Protein AF-A0A2P5DWT9-F1 (afdb_monomer_lite)

Organism: Parasponia andersonii (NCBI:txid3476)

InterPro domains:
  IPR001701 Glycoside hydrolase family 9 [PF00759] (1-102)
  IPR008928 Six-hairpin glycosidase superfamily [SSF48208] (1-103)
  IPR012341 Six-hairpin glycosidase-like superfamily [G3DSA:1.50.10.10] (1-107)

pLDDT: mean 88.94, std 14.54, range [33.47, 98.12]

Secondary structure (DSSP, 8-state):
-HHHHHHHHHHHHHHHHHHHHTT-HHHHHHHHHHHHHHHHHH--STT-EEEEES-HHHHHH--S-GGG--S---EEEE-SSS--HHHHHHHHHHHHHHHHHGGGS-HHHHTTT----

Foldseek 3Di:
DLLVLLVLLVCCVVCVVVCVVVVNSQVSLLVNVVVVVVLCVQPVDPQKGWQAWADPVQVVVDDDDPVPDPDHTDIDIAGPVRDDVPSVVSSVSSVVSSVVNVVVHDVVSVVPPPPDD

Sequence (117 aa):
MVFTITMLSWSTIKYSDKLRAKKELVNALNDIKWCMDYLIKVQLEADVLYGEVGDCDSDHECWQRPEDLTTPRTVFRIDDQYLGSDLAAKTAAAFTAVSIVIPQVPYWVCSGKIMSI

Structure (mmCIF, N/CA/C/O backbone):
data_AF-A0A2P5DWT9-F1
#
_entry.id   AF-A0A2P5DWT9-F1
#
loop_
_atom_site.group_PDB
_atom_site.id
_atom_site.type_symbol
_atom_site.label_atom_id
_atom_site.label_alt_id
_atom_site.label_comp_id
_atom_site.label_asym_id
_atom_site.label_entity_id
_atom_site.label_seq_id
_atom_site.pdbx_PDB_ins_code
_atom_site.Cartn_x
_atom_site.Cartn_y
_atom_site.Cartn_z
_atom_site.occupancy
_atom_site.B_iso_or_equiv
_atom_site.auth_seq_id
_atom_site.auth_comp_id
_atom_site.auth_asym_id
_atom_site.auth_atom_id
_atom_site.pdbx_PDB_model_num
ATOM 1 N N . MET A 1 1 ? -3.292 -3.734 -3.868 1.00 92.12 1 MET A N 1
ATOM 2 C CA . MET A 1 1 ? -3.169 -2.968 -2.605 1.00 92.12 1 MET A CA 1
ATOM 3 C C . MET A 1 1 ? -4.449 -2.203 -2.225 1.00 92.12 1 MET A C 1
ATOM 5 O O . MET A 1 1 ? -5.019 -2.516 -1.190 1.00 92.12 1 MET A O 1
ATOM 9 N N . VAL A 1 2 ? -4.949 -1.251 -3.032 1.00 96.06 2 VAL A N 1
ATOM 10 C CA . VAL A 1 2 ? -6.070 -0.343 -2.657 1.00 96.06 2 VAL A CA 1
ATOM 11 C C . VAL A 1 2 ? -7.365 -1.014 -2.191 1.00 96.06 2 VAL A C 1
ATOM 13 O O . VAL A 1 2 ? -7.962 -0.570 -1.217 1.00 96.06 2 VAL A O 1
ATOM 16 N N . PHE A 1 3 ? -7.756 -2.136 -2.799 1.00 97.00 3 PHE A N 1
ATOM 17 C CA . PHE A 1 3 ? -8.918 -2.919 -2.359 1.00 97.00 3 PHE A CA 1
ATOM 18 C C . PHE A 1 3 ? -8.819 -3.361 -0.888 1.00 97.00 3 PHE A C 1
ATOM 20 O O . PHE A 1 3 ? -9.799 -3.293 -0.147 1.00 97.00 3 PHE A O 1
ATOM 27 N N . THR A 1 4 ? -7.629 -3.783 -0.454 1.00 97.56 4 THR A N 1
ATOM 28 C CA . THR A 1 4 ? -7.376 -4.214 0.925 1.00 97.56 4 THR A CA 1
ATOM 29 C C . THR A 1 4 ? -7.589 -3.067 1.900 1.00 97.56 4 THR A C 1
ATOM 31 O O . THR A 1 4 ? -8.189 -3.276 2.947 1.00 97.56 4 THR A O 1
ATOM 34 N N . ILE A 1 5 ? -7.163 -1.854 1.539 1.00 96.38 5 ILE A N 1
ATOM 35 C CA . ILE A 1 5 ? -7.340 -0.654 2.365 1.00 96.38 5 ILE A CA 1
ATOM 36 C C . ILE A 1 5 ? -8.831 -0.359 2.522 1.00 96.38 5 ILE A C 1
ATOM 38 O O . ILE A 1 5 ? -9.309 -0.231 3.644 1.00 96.38 5 ILE A O 1
ATOM 42 N N . THR A 1 6 ? -9.589 -0.349 1.420 1.00 97.56 6 THR A N 1
ATOM 43 C CA . THR A 1 6 ? -11.046 -0.154 1.453 1.00 97.56 6 THR A CA 1
ATOM 44 C C . THR A 1 6 ? -11.732 -1.175 2.362 1.00 97.56 6 THR A C 1
ATOM 46 O O . THR A 1 6 ? -12.544 -0.805 3.211 1.00 97.56 6 THR A O 1
ATOM 49 N N . MET A 1 7 ? -11.392 -2.460 2.218 1.00 98.12 7 MET A N 1
ATOM 50 C CA . MET A 1 7 ? -11.983 -3.534 3.018 1.00 98.12 7 MET A CA 1
ATOM 51 C C . MET A 1 7 ? -11.572 -3.470 4.488 1.00 98.12 7 MET A C 1
ATOM 53 O O . MET A 1 7 ? -12.421 -3.657 5.360 1.00 98.12 7 MET A O 1
ATOM 57 N N . LEU A 1 8 ? -10.304 -3.172 4.779 1.00 96.81 8 LEU A N 1
ATOM 58 C CA . LEU A 1 8 ? -9.814 -3.012 6.143 1.00 96.81 8 LEU A CA 1
ATOM 59 C C . LEU A 1 8 ? -10.514 -1.831 6.816 1.00 96.81 8 LEU A C 1
ATOM 61 O O . LEU A 1 8 ? -11.079 -2.004 7.893 1.00 96.81 8 LEU A O 1
ATOM 65 N N . SER A 1 9 ? -10.586 -0.675 6.152 1.00 96.56 9 SER A N 1
ATOM 66 C CA . SER A 1 9 ? -11.321 0.491 6.642 1.00 96.56 9 SER A CA 1
ATOM 67 C C . SER A 1 9 ? -12.790 0.167 6.899 1.00 96.56 9 SER A C 1
ATOM 69 O O . SER A 1 9 ? -13.282 0.410 7.998 1.00 96.56 9 SER A O 1
ATOM 71 N N . TRP A 1 10 ? -13.486 -0.459 5.947 1.00 97.00 10 TRP A N 1
ATOM 72 C CA . TRP A 1 10 ? -14.887 -0.834 6.143 1.00 97.00 10 TRP A CA 1
ATOM 73 C C . TRP A 1 10 ? -15.068 -1.815 7.310 1.00 97.00 10 TRP A C 1
ATOM 75 O O . TRP A 1 10 ? -15.952 -1.627 8.152 1.00 97.00 10 TRP A O 1
ATOM 85 N N . SER A 1 11 ? -14.207 -2.828 7.418 1.00 96.69 11 SER A N 1
ATOM 86 C CA . SER A 1 11 ? -14.249 -3.785 8.526 1.00 96.69 11 SER A CA 1
ATOM 87 C C . SER A 1 11 ? -14.021 -3.103 9.880 1.00 96.69 11 SER A C 1
ATOM 89 O O . SER A 1 11 ? -14.743 -3.392 10.835 1.00 96.69 11 SER A O 1
ATOM 91 N N . THR A 1 12 ? -13.108 -2.130 9.940 1.00 95.94 12 THR A N 1
ATOM 92 C CA . THR A 1 12 ? -12.820 -1.336 11.136 1.00 95.94 12 THR A CA 1
ATOM 93 C C . THR A 1 12 ? -14.013 -0.474 11.531 1.00 95.94 12 THR A C 1
ATOM 95 O O . THR A 1 12 ? -14.367 -0.456 12.707 1.00 95.94 12 THR A O 1
ATOM 98 N N . ILE A 1 13 ? -14.712 0.150 10.571 1.00 94.56 13 ILE A N 1
ATOM 99 C CA . ILE A 1 13 ? -15.967 0.881 10.837 1.00 94.56 13 ILE A CA 1
ATOM 100 C C . ILE A 1 13 ? -17.017 -0.068 11.415 1.00 94.56 13 ILE A C 1
ATOM 102 O O . ILE A 1 13 ? -17.662 0.240 12.415 1.00 94.56 13 ILE A O 1
ATOM 106 N N . LYS A 1 14 ? -17.216 -1.224 10.772 1.00 96.62 14 LYS A N 1
ATOM 107 C CA . LYS A 1 14 ? -18.329 -2.123 11.092 1.00 96.62 14 LYS A CA 1
ATOM 108 C C . LYS A 1 14 ? -18.125 -2.893 12.395 1.00 96.62 14 LYS A C 1
ATOM 110 O O . LYS A 1 14 ? -19.105 -3.228 13.059 1.00 96.62 14 LYS A O 1
ATOM 115 N N . TYR A 1 15 ? -16.879 -3.212 12.732 1.00 96.38 15 TYR A N 1
ATOM 116 C CA . TYR A 1 15 ? -16.527 -4.107 13.832 1.00 96.38 15 TYR A CA 1
ATOM 117 C C . TYR A 1 15 ? -15.605 -3.454 14.870 1.00 96.38 15 TYR A C 1
ATOM 119 O O . TYR A 1 15 ? -14.930 -4.169 15.614 1.00 96.38 15 TYR A O 1
ATOM 127 N N . SER A 1 16 ? -15.602 -2.122 14.961 1.00 93.56 16 SER A N 1
ATOM 128 C CA . SER A 1 16 ? -14.767 -1.342 15.887 1.00 93.56 16 SER A CA 1
ATOM 129 C C . SER A 1 16 ? -14.843 -1.845 17.333 1.00 93.56 16 SER A C 1
ATOM 131 O O . SER A 1 16 ? -13.807 -2.041 17.967 1.00 93.56 16 SER A O 1
ATOM 133 N N . ASP A 1 17 ? -16.041 -2.145 17.841 1.00 94.88 17 ASP A N 1
ATOM 134 C CA . ASP A 1 17 ? -16.239 -2.659 19.203 1.00 94.88 17 ASP A CA 1
ATOM 135 C C . ASP A 1 17 ? -15.585 -4.029 19.411 1.00 94.88 17 ASP A C 1
ATOM 137 O O . ASP A 1 17 ? -14.969 -4.284 20.447 1.00 94.88 17 ASP A O 1
ATOM 141 N N . LYS A 1 18 ? -15.660 -4.908 18.404 1.00 97.56 18 LYS A N 1
ATOM 142 C CA . LYS A 1 18 ? -15.031 -6.236 18.452 1.00 97.56 18 LYS A CA 1
ATOM 143 C C . LYS A 1 18 ? -13.510 -6.116 18.419 1.00 97.56 18 LYS A C 1
ATOM 145 O O . LYS A 1 18 ? -12.834 -6.778 19.204 1.00 97.56 18 LYS A O 1
ATOM 150 N N . LEU A 1 19 ? -12.979 -5.247 17.557 1.00 95.81 19 LEU A N 1
ATOM 151 C CA . LEU A 1 19 ? -11.546 -4.958 17.487 1.00 95.81 19 LEU A CA 1
ATOM 152 C C . LEU A 1 19 ? -11.042 -4.346 18.798 1.00 95.81 19 LEU A C 1
ATOM 154 O O . LEU A 1 19 ? -9.997 -4.748 19.306 1.00 95.81 19 LEU A O 1
ATOM 158 N N . ARG A 1 20 ? -11.809 -3.432 19.405 1.00 94.69 20 ARG A N 1
ATOM 159 C CA . ARG A 1 20 ? -11.485 -2.826 20.704 1.00 94.69 20 ARG A CA 1
ATOM 160 C C . ARG A 1 20 ? -11.483 -3.865 21.821 1.00 94.69 20 ARG A C 1
ATOM 162 O O . ARG A 1 20 ? -10.526 -3.914 22.590 1.00 94.69 20 ARG A O 1
ATOM 169 N N . ALA A 1 21 ? -12.492 -4.734 21.874 1.00 97.44 21 ALA A N 1
ATOM 170 C CA . ALA A 1 21 ? -12.570 -5.823 22.850 1.00 97.44 21 ALA A CA 1
ATOM 171 C C . ALA A 1 21 ? -11.390 -6.806 22.740 1.00 97.44 21 ALA A C 1
ATOM 173 O O . ALA A 1 21 ? -10.998 -7.419 23.733 1.00 97.44 21 ALA A O 1
ATOM 174 N N . LYS A 1 22 ? -10.807 -6.942 21.544 1.00 97.69 22 LYS A N 1
ATOM 175 C CA . LYS A 1 22 ? -9.618 -7.764 21.282 1.00 97.69 22 LYS A CA 1
ATOM 176 C C . LYS A 1 22 ? -8.297 -6.997 21.323 1.00 97.69 22 LYS A C 1
ATOM 178 O O . LYS A 1 22 ? -7.263 -7.622 21.152 1.00 97.69 22 LYS A O 1
ATOM 183 N N . LYS A 1 23 ? -8.319 -5.693 21.620 1.00 95.44 23 LYS A N 1
ATOM 184 C CA . LYS A 1 23 ? -7.143 -4.801 21.634 1.00 95.44 23 LYS A CA 1
ATOM 185 C C . LYS A 1 23 ? -6.441 -4.655 20.271 1.00 95.44 23 LYS A C 1
ATOM 187 O O . LYS A 1 23 ? -5.308 -4.201 20.224 1.00 95.44 23 LYS A O 1
ATOM 192 N N . GLU A 1 24 ? -7.148 -4.936 19.178 1.00 95.81 24 GLU A N 1
ATOM 193 C CA . GLU A 1 24 ? -6.628 -4.860 17.802 1.00 95.81 24 GLU A CA 1
ATOM 194 C C . GLU A 1 24 ? -7.024 -3.578 17.066 1.00 95.81 24 GLU A C 1
ATOM 196 O O . GLU A 1 24 ? -6.513 -3.292 15.988 1.00 95.81 24 GLU A O 1
ATOM 201 N N . LEU A 1 25 ? -7.922 -2.767 17.639 1.00 93.38 25 LEU A N 1
ATOM 202 C CA . LEU A 1 25 ? -8.391 -1.547 16.977 1.00 93.38 25 LEU A CA 1
ATOM 203 C C . LEU A 1 25 ? -7.235 -0.593 16.639 1.00 93.38 25 LEU A C 1
ATOM 205 O O . LEU A 1 25 ? -7.205 -0.040 15.550 1.00 93.38 25 LEU A O 1
ATOM 209 N N . VAL A 1 26 ? -6.269 -0.421 17.544 1.00 92.06 26 VAL A N 1
ATOM 210 C CA . VAL A 1 26 ? -5.123 0.474 17.308 1.00 92.06 26 VAL A CA 1
ATOM 211 C C . VAL A 1 26 ? -4.215 -0.059 16.197 1.00 92.06 26 VAL A C 1
ATOM 213 O O . VAL A 1 26 ? -3.765 0.730 15.373 1.00 92.06 26 VAL A O 1
ATOM 216 N N . ASN A 1 27 ? -3.998 -1.375 16.122 1.00 93.56 27 ASN A N 1
ATOM 217 C CA . ASN A 1 27 ? -3.196 -1.986 15.058 1.00 93.56 27 ASN A CA 1
ATOM 218 C C . ASN A 1 27 ? -3.858 -1.777 13.691 1.00 93.56 27 ASN A C 1
ATOM 220 O O . ASN A 1 27 ? -3.227 -1.249 12.782 1.00 93.56 27 ASN A O 1
ATOM 224 N N . ALA A 1 28 ? -5.163 -2.050 13.590 1.00 94.81 28 ALA A N 1
ATOM 225 C CA . ALA A 1 28 ? -5.921 -1.811 12.363 1.00 94.81 28 ALA A CA 1
ATOM 226 C C . ALA A 1 28 ? -5.871 -0.336 11.920 1.00 94.81 28 ALA A C 1
ATOM 228 O O . ALA A 1 28 ? -5.735 -0.044 10.735 1.00 94.81 28 ALA A O 1
ATOM 229 N N . LEU A 1 29 ? -5.956 0.607 12.864 1.00 93.38 29 LEU A N 1
ATOM 230 C CA . LEU A 1 29 ? -5.855 2.040 12.571 1.00 93.38 29 LEU A CA 1
ATOM 231 C C . LEU A 1 29 ? -4.442 2.449 12.122 1.00 93.38 29 LEU A C 1
ATOM 233 O O . LEU A 1 29 ? -4.316 3.269 11.213 1.00 93.38 29 LEU A O 1
ATOM 237 N N . ASN A 1 30 ? -3.393 1.868 12.710 1.00 92.38 30 ASN A N 1
ATOM 238 C CA . ASN A 1 30 ? -2.008 2.100 12.297 1.00 92.38 30 ASN A CA 1
ATOM 239 C C . ASN A 1 30 ? -1.742 1.576 10.879 1.00 92.38 30 ASN A C 1
ATOM 241 O O . ASN A 1 30 ? -1.138 2.289 10.078 1.00 92.38 30 ASN A O 1
ATOM 245 N N . ASP A 1 31 ? -2.249 0.388 10.544 1.00 94.06 31 ASP A N 1
ATOM 246 C CA . ASP A 1 31 ? -2.119 -0.193 9.203 1.00 94.06 31 ASP A CA 1
ATOM 247 C C . ASP A 1 31 ? -2.842 0.660 8.153 1.00 94.06 31 ASP A C 1
ATOM 249 O O . ASP A 1 31 ? -2.291 0.967 7.092 1.00 94.06 31 ASP A O 1
ATOM 253 N N . ILE A 1 32 ? -4.064 1.108 8.468 1.00 94.62 32 ILE A N 1
ATOM 2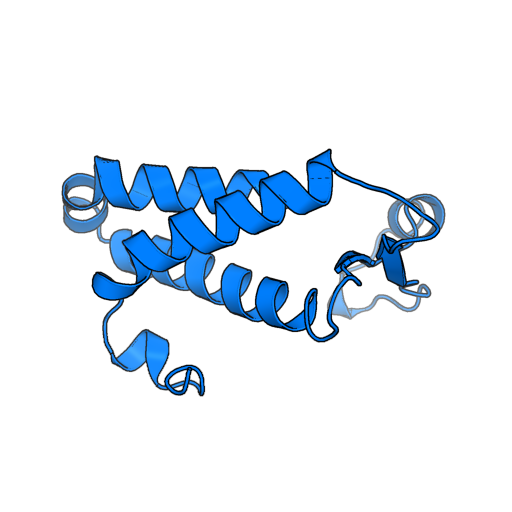54 C CA . ILE A 1 32 ? -4.831 2.028 7.619 1.00 94.62 32 ILE A CA 1
ATOM 255 C C . ILE A 1 32 ? -4.064 3.340 7.416 1.00 94.62 32 ILE A C 1
ATOM 257 O O . ILE A 1 32 ? -3.993 3.831 6.288 1.00 94.62 32 ILE A O 1
ATOM 261 N N . LYS A 1 33 ? -3.464 3.901 8.475 1.00 91.38 33 LYS A N 1
ATOM 262 C CA . LYS A 1 33 ? -2.655 5.120 8.365 1.00 91.38 33 LYS A CA 1
ATOM 263 C C . LYS A 1 33 ? -1.438 4.903 7.470 1.00 91.38 33 LYS A C 1
ATOM 265 O O . LYS A 1 33 ? -1.212 5.709 6.577 1.00 91.38 33 LYS A O 1
ATOM 270 N N . TRP A 1 34 ? -0.670 3.837 7.683 1.00 92.62 34 TRP A N 1
ATOM 271 C CA . TRP A 1 34 ? 0.506 3.538 6.862 1.00 92.62 34 TRP A CA 1
ATOM 272 C C . TRP A 1 34 ? 0.149 3.472 5.374 1.00 92.62 34 TRP A C 1
ATOM 274 O O . TRP A 1 34 ? 0.818 4.053 4.519 1.00 92.62 34 TRP A O 1
ATOM 284 N N . CYS A 1 35 ? -0.970 2.815 5.075 1.00 93.38 35 CYS A N 1
ATOM 285 C CA . CYS A 1 35 ? -1.511 2.735 3.732 1.00 93.38 35 CYS A CA 1
ATOM 286 C C . CYS A 1 35 ? -1.923 4.107 3.173 1.00 93.38 35 CYS A C 1
ATOM 288 O O . CYS A 1 35 ? -1.623 4.414 2.021 1.00 93.38 35 CYS A O 1
ATOM 290 N N . MET A 1 36 ? -2.582 4.946 3.977 1.00 92.12 36 MET A N 1
ATOM 291 C CA . MET A 1 36 ? -2.961 6.308 3.590 1.00 92.12 36 MET A CA 1
ATOM 292 C C . MET A 1 36 ? -1.739 7.179 3.286 1.00 92.12 36 MET A C 1
ATOM 294 O O . MET A 1 36 ? -1.716 7.865 2.267 1.00 92.12 36 MET A O 1
ATOM 298 N N . ASP A 1 37 ? -0.705 7.113 4.128 1.00 91.56 37 ASP A N 1
ATOM 299 C CA . ASP A 1 37 ? 0.552 7.841 3.932 1.00 91.56 37 ASP A CA 1
ATOM 300 C C . ASP A 1 37 ? 1.193 7.485 2.578 1.00 91.56 37 ASP A C 1
ATOM 302 O O . ASP A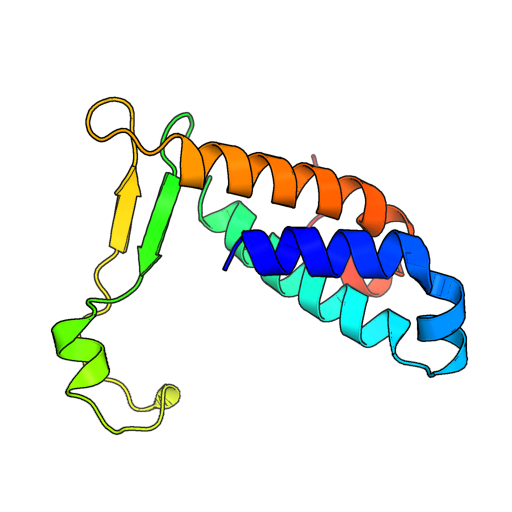 1 37 ? 1.778 8.346 1.917 1.00 91.56 37 ASP A O 1
ATOM 306 N N . TYR A 1 38 ? 1.081 6.223 2.153 1.00 93.31 38 TYR A N 1
ATOM 307 C CA . TYR A 1 38 ? 1.530 5.782 0.835 1.00 93.31 38 TYR A CA 1
ATOM 308 C C . TYR A 1 38 ? 0.616 6.292 -0.291 1.00 93.31 38 TYR A C 1
ATOM 310 O O . TYR A 1 38 ? 1.118 6.843 -1.268 1.00 93.31 38 TYR A O 1
ATOM 318 N N . LEU A 1 39 ? -0.712 6.180 -0.154 1.00 92.31 39 LEU A N 1
ATOM 319 C CA . LEU A 1 39 ? -1.652 6.636 -1.188 1.00 92.31 39 LEU A CA 1
ATOM 320 C C . LEU A 1 39 ? -1.567 8.144 -1.458 1.00 92.31 39 LEU A C 1
ATOM 322 O O . LEU A 1 39 ? -1.671 8.557 -2.609 1.00 92.31 39 LEU A O 1
ATOM 326 N N . ILE A 1 40 ? -1.314 8.963 -0.433 1.00 92.00 40 ILE A N 1
ATOM 327 C CA . ILE A 1 40 ? -1.093 10.409 -0.606 1.00 92.00 40 ILE A CA 1
ATOM 328 C C . ILE A 1 40 ? 0.125 10.676 -1.505 1.00 92.00 40 ILE A C 1
ATOM 330 O O . ILE A 1 40 ? 0.092 11.581 -2.331 1.00 92.00 40 ILE A O 1
ATOM 334 N N . LYS A 1 41 ? 1.194 9.877 -1.390 1.00 91.81 41 LYS A N 1
ATOM 335 C CA . LYS A 1 41 ? 2.390 10.018 -2.244 1.00 91.81 41 LYS A CA 1
ATOM 336 C C . LYS A 1 41 ? 2.153 9.559 -3.681 1.00 91.81 41 LYS A C 1
ATOM 338 O O . LYS A 1 41 ? 2.855 9.992 -4.586 1.00 91.81 41 LYS A O 1
ATOM 343 N N . VAL A 1 42 ? 1.187 8.670 -3.876 1.00 91.31 42 VAL A N 1
ATOM 344 C CA . VAL A 1 42 ? 0.823 8.095 -5.172 1.00 91.31 42 VAL A CA 1
ATOM 345 C C . VAL A 1 42 ? -0.052 9.041 -6.014 1.00 91.31 42 VAL A C 1
ATOM 347 O O . VAL A 1 42 ? -0.076 8.905 -7.234 1.00 91.31 42 VAL A O 1
ATOM 350 N N . GLN A 1 43 ? -0.716 10.022 -5.394 1.00 88.50 43 GLN A N 1
ATOM 351 C CA . GLN A 1 43 ? -1.530 11.048 -6.063 1.00 88.50 43 GLN A CA 1
ATOM 352 C C . GLN A 1 43 ? -1.061 12.460 -5.657 1.00 88.50 43 GLN A C 1
ATOM 354 O O . GLN A 1 43 ? -1.792 13.212 -5.014 1.00 88.50 43 GLN A O 1
ATOM 359 N N . LEU A 1 44 ? 0.187 12.812 -5.982 1.00 83.31 44 LEU A N 1
ATOM 360 C CA . LEU A 1 44 ? 0.734 14.155 -5.711 1.00 83.31 44 LEU A CA 1
ATOM 361 C C . LEU A 1 44 ? 0.376 15.179 -6.793 1.00 83.31 44 LEU A C 1
ATOM 363 O O . LEU A 1 44 ? 0.300 16.374 -6.517 1.00 83.31 44 LEU A O 1
ATOM 367 N N . GLU A 1 45 ? 0.175 14.704 -8.018 1.00 89.25 45 GLU A N 1
ATOM 368 C CA . GLU A 1 45 ? -0.143 15.514 -9.188 1.00 89.25 45 GLU A CA 1
ATOM 369 C C . GLU A 1 45 ? -1.619 15.322 -9.560 1.00 89.25 45 GLU A C 1
ATOM 371 O O . GLU A 1 45 ? -2.217 14.268 -9.316 1.00 89.25 45 GLU A O 1
ATOM 376 N N . ALA A 1 46 ? -2.233 16.361 -10.125 1.00 88.19 46 ALA A N 1
ATOM 377 C CA . ALA A 1 46 ? -3.581 16.242 -10.668 1.00 88.19 46 ALA A CA 1
ATOM 378 C C . ALA A 1 46 ? -3.564 15.284 -11.868 1.00 88.19 46 ALA A C 1
ATOM 380 O O . ALA A 1 46 ? -2.630 15.316 -12.663 1.00 88.19 46 ALA A O 1
ATOM 381 N N . ASP A 1 47 ? -4.582 14.428 -11.969 1.00 90.81 47 ASP A N 1
ATOM 382 C CA . ASP A 1 47 ? -4.800 13.496 -13.085 1.00 90.81 47 ASP A CA 1
ATOM 383 C C . ASP A 1 47 ? -3.671 12.478 -13.361 1.00 90.81 47 ASP A C 1
ATOM 385 O O . ASP A 1 47 ? -3.722 11.759 -14.355 1.00 90.81 47 ASP A O 1
ATOM 389 N N . VAL A 1 48 ? -2.698 12.341 -12.452 1.00 95.44 48 VAL A N 1
ATOM 390 C CA . VAL A 1 48 ? -1.634 11.328 -12.515 1.00 95.44 48 VAL A CA 1
ATOM 391 C C . VAL A 1 48 ? -1.690 10.442 -11.277 1.00 95.44 48 VAL A C 1
ATOM 393 O O . VAL A 1 48 ? -1.612 10.941 -10.155 1.00 95.44 48 VAL A O 1
ATOM 396 N N . LEU A 1 49 ? -1.775 9.126 -11.483 1.00 96.31 49 LEU A N 1
ATOM 397 C CA . LEU A 1 49 ? -1.825 8.138 -10.406 1.00 96.31 49 LEU A CA 1
ATOM 398 C C . LEU A 1 49 ? -0.755 7.061 -10.601 1.00 96.31 49 LEU A C 1
ATOM 400 O O . LEU A 1 49 ? -0.771 6.323 -11.585 1.00 96.31 49 LEU A O 1
ATOM 404 N N . TYR A 1 50 ? 0.141 6.916 -9.629 1.00 96.44 50 TYR A N 1
ATOM 405 C CA . TYR A 1 50 ? 1.181 5.881 -9.640 1.00 96.44 50 TYR A CA 1
ATOM 406 C C . TYR A 1 50 ? 0.623 4.514 -9.196 1.00 96.44 50 TYR A C 1
ATOM 408 O O . TYR A 1 50 ? 0.258 4.313 -8.040 1.00 96.44 50 TYR A O 1
ATOM 416 N N . GLY A 1 51 ? 0.520 3.560 -10.120 1.00 94.81 51 GLY A N 1
ATOM 417 C CA . GLY A 1 51 ? -0.184 2.294 -9.889 1.00 94.81 51 GLY A CA 1
ATOM 418 C C . GLY A 1 51 ? 0.684 1.146 -9.389 1.00 94.81 51 GLY A C 1
ATOM 419 O O . GLY A 1 51 ? 0.187 0.273 -8.675 1.00 94.81 51 GLY A O 1
ATOM 420 N N . GLU A 1 52 ? 1.969 1.153 -9.740 1.00 95.44 52 GLU A N 1
ATOM 421 C CA . GLU A 1 52 ? 2.879 0.047 -9.457 1.00 95.44 52 GLU A CA 1
ATOM 422 C C . GLU A 1 52 ? 4.310 0.548 -9.261 1.00 95.44 52 GLU A C 1
ATOM 424 O O . GLU A 1 52 ? 4.755 1.500 -9.906 1.00 95.44 52 GLU A O 1
ATOM 429 N N . VAL A 1 53 ? 5.016 -0.085 -8.326 1.00 95.69 53 VAL A N 1
ATOM 430 C CA . VAL A 1 53 ? 6.436 0.145 -8.057 1.00 95.69 53 VAL A CA 1
ATOM 431 C C . VAL A 1 53 ? 7.111 -1.215 -8.005 1.00 95.69 53 VAL A C 1
ATOM 433 O O . VAL A 1 53 ? 6.810 -2.013 -7.110 1.00 95.69 53 VAL A O 1
ATOM 436 N N . GLY A 1 54 ? 8.034 -1.447 -8.927 1.00 95.12 54 GLY A N 1
ATOM 437 C CA . GLY A 1 54 ? 8.600 -2.760 -9.195 1.00 95.12 54 GLY A CA 1
ATOM 438 C C . GLY A 1 54 ? 8.337 -3.216 -10.612 1.00 95.12 54 GLY A C 1
ATOM 439 O O . GLY A 1 54 ? 7.364 -2.791 -11.223 1.00 95.12 54 GLY A O 1
ATOM 440 N N . ASP A 1 55 ? 9.209 -4.081 -11.103 1.00 94.31 55 ASP A N 1
ATOM 441 C CA . ASP A 1 55 ? 8.983 -4.839 -12.323 1.00 94.31 55 ASP A CA 1
ATOM 442 C C . ASP A 1 55 ? 8.796 -6.307 -11.933 1.00 94.31 55 ASP A C 1
ATOM 444 O O . ASP A 1 55 ? 9.664 -6.902 -11.296 1.00 94.31 55 ASP A O 1
ATOM 448 N N . CYS A 1 56 ? 7.643 -6.868 -12.295 1.00 91.94 56 CYS A N 1
ATOM 449 C CA . CYS A 1 56 ? 7.209 -8.192 -11.859 1.00 91.94 56 CYS A CA 1
ATOM 450 C C . CYS A 1 56 ? 8.227 -9.293 -12.186 1.00 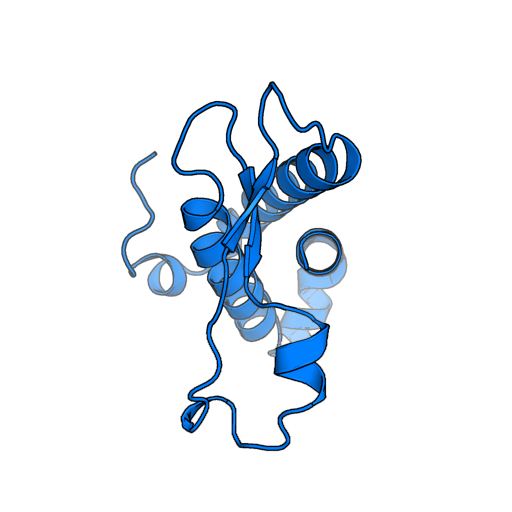91.94 56 CYS A C 1
ATOM 452 O O . CYS A 1 56 ? 8.465 -10.163 -11.350 1.00 91.94 56 CYS A O 1
ATOM 454 N N . ASP A 1 57 ? 8.830 -9.265 -13.375 1.00 93.69 57 ASP A N 1
ATOM 455 C CA . ASP A 1 57 ? 9.756 -10.315 -13.796 1.00 93.69 57 ASP A CA 1
ATOM 456 C C . ASP A 1 57 ? 11.051 -10.243 -12.977 1.00 93.69 57 ASP A C 1
ATOM 458 O O . ASP A 1 57 ? 11.431 -11.218 -12.326 1.00 93.69 57 ASP A O 1
ATOM 462 N N . SER A 1 58 ? 11.681 -9.066 -12.909 1.00 92.44 58 SER A N 1
ATOM 463 C CA . SER A 1 58 ? 12.930 -8.898 -12.152 1.00 92.44 58 SER A CA 1
ATOM 464 C C . SER A 1 58 ? 12.760 -9.091 -10.640 1.00 92.44 58 SER A C 1
ATOM 466 O O . SER A 1 58 ? 13.638 -9.663 -9.987 1.00 92.44 58 SER A O 1
ATOM 468 N N . ASP A 1 59 ? 11.633 -8.656 -10.070 1.00 94.31 59 ASP A N 1
ATOM 469 C CA . ASP A 1 59 ? 11.353 -8.814 -8.643 1.00 94.31 59 ASP A CA 1
ATOM 470 C C . ASP A 1 59 ? 11.076 -10.277 -8.271 1.00 94.31 59 ASP A C 1
ATOM 472 O O . ASP A 1 59 ? 11.475 -10.711 -7.191 1.00 94.31 59 ASP A O 1
ATOM 476 N N . HIS A 1 60 ? 10.432 -11.059 -9.145 1.00 95.50 60 HIS A N 1
ATOM 477 C CA . HIS A 1 60 ? 10.147 -12.476 -8.887 1.00 95.50 60 HIS A CA 1
ATOM 478 C C . HIS A 1 60 ? 11.333 -13.407 -9.167 1.00 95.50 60 HIS A C 1
ATOM 480 O O . HIS A 1 60 ? 11.398 -14.495 -8.591 1.00 95.50 60 HIS A O 1
ATOM 486 N N . GLU A 1 61 ? 12.284 -12.995 -10.006 1.00 94.75 61 GLU A N 1
ATOM 487 C CA . GLU A 1 61 ? 13.558 -13.704 -10.183 1.00 94.75 61 GLU A CA 1
ATOM 488 C C . GLU A 1 61 ? 14.498 -13.538 -8.973 1.00 94.75 61 GLU A C 1
ATOM 490 O O . GLU A 1 61 ? 15.406 -14.350 -8.763 1.00 94.75 61 GLU A O 1
ATOM 495 N N . CYS A 1 62 ? 14.278 -12.517 -8.140 1.00 91.50 62 CYS A N 1
ATOM 496 C CA . CYS A 1 62 ? 15.115 -12.210 -6.988 1.00 91.50 62 CYS A CA 1
ATOM 497 C C . CYS A 1 62 ? 14.608 -12.866 -5.691 1.00 91.50 62 CYS A C 1
ATOM 499 O O . CYS A 1 62 ? 13.573 -12.493 -5.142 1.00 91.50 62 CYS A O 1
ATOM 501 N N . TRP A 1 63 ? 15.387 -13.796 -5.122 1.00 95.12 63 TRP A N 1
ATOM 502 C CA . TRP A 1 63 ? 15.124 -14.357 -3.789 1.00 95.12 63 TRP A CA 1
ATOM 503 C C . TRP A 1 63 ? 16.093 -13.798 -2.743 1.00 95.12 63 TRP A C 1
ATOM 505 O O . TRP A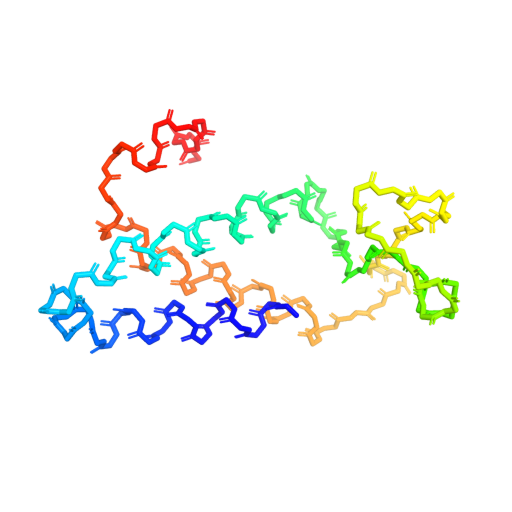 1 63 ? 17.084 -14.431 -2.365 1.00 95.12 63 TRP A O 1
ATOM 515 N N . GLN A 1 64 ? 15.814 -12.586 -2.278 1.00 94.75 64 GLN A N 1
ATOM 516 C CA . GLN A 1 64 ? 16.595 -11.888 -1.256 1.00 94.75 64 GLN A CA 1
ATOM 517 C C . GLN A 1 64 ? 15.670 -11.255 -0.218 1.00 94.75 64 GLN A C 1
ATOM 519 O O . GLN A 1 64 ? 14.452 -11.196 -0.391 1.00 94.75 64 GLN A O 1
ATOM 524 N N . ARG A 1 65 ? 16.246 -10.790 0.894 1.00 96.38 65 ARG A N 1
ATOM 525 C CA . ARG A 1 65 ? 15.494 -9.949 1.826 1.00 96.38 65 ARG A CA 1
ATOM 526 C C . ARG A 1 65 ? 15.180 -8.614 1.144 1.00 96.38 65 ARG A C 1
ATOM 528 O O . ARG A 1 65 ? 16.039 -8.113 0.420 1.00 96.38 65 ARG A O 1
ATOM 535 N N . PRO A 1 66 ? 14.002 -8.011 1.378 1.00 94.38 66 PRO A N 1
ATOM 536 C CA . PRO A 1 66 ? 13.647 -6.739 0.755 1.00 94.38 66 PRO A CA 1
ATOM 537 C C . PRO A 1 66 ? 14.622 -5.604 1.105 1.00 94.38 66 PRO A C 1
ATOM 539 O O . PRO A 1 66 ? 14.786 -4.684 0.310 1.00 94.38 66 PRO A O 1
ATOM 542 N N . GLU A 1 67 ? 15.299 -5.672 2.257 1.00 97.06 67 GLU A N 1
ATOM 543 C CA . GLU A 1 67 ? 16.321 -4.700 2.668 1.00 97.06 67 GLU A CA 1
ATOM 544 C C . GLU A 1 67 ? 17.638 -4.822 1.883 1.00 97.06 67 GLU A C 1
ATOM 546 O O . GLU A 1 67 ? 18.401 -3.859 1.832 1.00 97.06 67 GLU A O 1
ATOM 551 N N . ASP A 1 68 ? 17.889 -5.980 1.264 1.00 95.50 68 ASP A N 1
ATOM 552 C CA . ASP A 1 68 ? 19.117 -6.299 0.524 1.00 95.50 68 ASP A CA 1
ATOM 553 C C . ASP A 1 68 ? 18.925 -6.197 -1.005 1.00 95.50 68 ASP A C 1
ATOM 555 O O . ASP A 1 68 ? 19.846 -6.489 -1.772 1.00 95.50 68 ASP A O 1
ATOM 559 N N . LEU A 1 69 ? 17.730 -5.800 -1.467 1.00 91.69 69 LEU A N 1
ATOM 560 C CA . LEU A 1 69 ? 17.401 -5.731 -2.890 1.00 91.69 69 LEU A CA 1
ATOM 561 C C . LEU A 1 69 ? 18.258 -4.696 -3.623 1.00 91.69 69 LEU A C 1
ATOM 563 O O . LEU A 1 69 ? 18.351 -3.532 -3.236 1.00 91.69 69 LEU A O 1
ATOM 567 N N . THR A 1 70 ? 18.822 -5.125 -4.750 1.00 88.62 70 THR A N 1
ATOM 568 C CA . THR A 1 70 ? 19.566 -4.264 -5.686 1.00 88.62 70 THR A CA 1
ATOM 569 C C . THR A 1 70 ? 18.903 -4.168 -7.064 1.00 88.62 70 THR A C 1
ATOM 571 O O . THR A 1 70 ? 19.400 -3.449 -7.932 1.00 88.62 70 THR A O 1
ATOM 574 N N . THR A 1 71 ? 17.775 -4.862 -7.271 1.00 88.56 71 THR A N 1
ATOM 575 C CA . THR A 1 71 ? 16.994 -4.793 -8.511 1.00 88.56 71 THR A CA 1
ATOM 576 C C . THR A 1 71 ? 16.402 -3.390 -8.709 1.00 88.56 71 THR A C 1
ATOM 578 O O . THR A 1 71 ? 16.027 -2.726 -7.735 1.00 88.56 71 THR A O 1
ATOM 581 N N . PRO A 1 72 ? 16.312 -2.888 -9.955 1.00 91.56 72 PRO A N 1
ATOM 582 C CA . PRO A 1 72 ? 15.619 -1.636 -10.234 1.00 91.56 72 PRO A CA 1
ATOM 583 C C . PRO A 1 72 ? 14.140 -1.717 -9.843 1.00 91.56 72 PRO A C 1
ATOM 585 O O . PRO A 1 72 ? 13.457 -2.683 -10.159 1.00 91.56 72 PRO A O 1
ATOM 588 N N . ARG A 1 73 ? 13.617 -0.669 -9.201 1.00 93.94 73 ARG A N 1
ATOM 589 C CA . ARG A 1 73 ? 12.205 -0.582 -8.796 1.00 93.94 73 ARG A CA 1
ATOM 590 C C . ARG A 1 73 ? 11.508 0.483 -9.636 1.00 93.94 73 ARG A C 1
ATOM 592 O O . ARG A 1 73 ? 11.318 1.616 -9.194 1.00 93.94 73 ARG A O 1
ATOM 599 N N . THR A 1 74 ? 11.210 0.120 -10.882 1.00 95.12 74 THR A N 1
ATOM 600 C CA . THR A 1 74 ? 10.556 0.994 -11.868 1.00 95.12 74 THR A CA 1
ATOM 601 C C . THR A 1 74 ? 9.179 1.422 -11.376 1.00 95.12 74 THR A C 1
ATOM 603 O O . THR A 1 74 ? 8.486 0.656 -10.715 1.00 95.12 74 THR A O 1
ATOM 606 N N . VAL A 1 75 ? 8.780 2.654 -11.680 1.00 95.19 75 VAL A N 1
ATOM 607 C CA . VAL A 1 75 ? 7.482 3.196 -11.276 1.00 95.19 75 VAL A CA 1
ATOM 608 C C . VAL A 1 75 ? 6.587 3.317 -12.504 1.00 95.19 75 VAL A C 1
ATOM 610 O O . VAL A 1 75 ? 6.969 3.954 -13.485 1.00 95.19 75 VAL A O 1
ATOM 613 N N . PHE A 1 76 ? 5.385 2.754 -12.422 1.00 95.31 76 PHE A N 1
ATOM 614 C CA . PHE A 1 76 ? 4.360 2.836 -13.459 1.00 95.31 76 PHE A CA 1
ATOM 615 C C . PHE A 1 76 ? 3.197 3.711 -12.998 1.00 95.31 76 PHE A C 1
ATOM 617 O O . PHE A 1 76 ? 2.837 3.739 -11.816 1.00 95.31 76 PHE A O 1
ATOM 624 N N . ARG A 1 77 ? 2.590 4.432 -13.940 1.00 95.50 77 ARG A N 1
ATOM 625 C CA . ARG A 1 77 ? 1.493 5.364 -13.674 1.00 95.50 77 ARG A CA 1
ATOM 626 C C . ARG A 1 77 ? 0.406 5.262 -14.731 1.00 95.50 77 ARG A C 1
ATOM 628 O O . ARG A 1 77 ? 0.665 4.807 -15.841 1.00 95.50 77 ARG A O 1
ATOM 635 N N . ILE A 1 78 ? -0.772 5.740 -14.365 1.00 96.75 78 ILE A N 1
ATOM 636 C CA . ILE A 1 78 ? -1.868 6.041 -15.278 1.00 96.75 78 ILE A CA 1
ATOM 637 C C . ILE A 1 78 ? -2.065 7.558 -15.329 1.00 96.75 78 ILE A C 1
ATOM 639 O O . ILE A 1 78 ? -1.815 8.254 -14.339 1.00 96.75 78 ILE A O 1
ATOM 643 N N . ASP A 1 79 ? -2.495 8.051 -16.481 1.00 95.38 79 ASP A N 1
ATOM 644 C CA . ASP A 1 79 ? -2.761 9.463 -16.759 1.00 95.38 79 ASP A CA 1
ATOM 645 C C . ASP A 1 79 ? -3.811 9.595 -17.882 1.00 95.38 79 ASP A C 1
ATOM 647 O O . ASP A 1 79 ? -4.501 8.629 -18.223 1.00 95.38 79 ASP A O 1
ATOM 651 N N . ASP A 1 80 ? -3.983 10.796 -18.432 1.00 94.19 80 ASP A N 1
ATOM 652 C CA . ASP A 1 80 ? -4.933 11.085 -19.510 1.00 94.19 80 ASP A CA 1
ATOM 653 C C . ASP A 1 80 ? -4.603 10.365 -20.830 1.00 94.19 80 ASP A C 1
ATOM 655 O O . ASP A 1 80 ? -5.492 10.164 -21.663 1.00 94.19 80 ASP A O 1
ATOM 659 N N . GLN A 1 81 ? -3.352 9.932 -21.009 1.00 95.81 81 GLN A N 1
ATOM 660 C CA . GLN A 1 81 ? -2.896 9.168 -22.170 1.00 95.81 81 GLN A CA 1
ATOM 661 C C . GLN A 1 81 ? -2.986 7.657 -21.932 1.00 95.81 81 GLN A C 1
ATOM 663 O O . GLN A 1 81 ? -3.316 6.907 -22.855 1.00 95.81 81 GLN A O 1
ATOM 668 N N . TYR A 1 82 ? -2.735 7.208 -20.699 1.00 95.88 82 TYR A N 1
ATOM 669 C CA . TYR A 1 82 ? -2.766 5.801 -20.294 1.00 95.88 82 TYR A CA 1
ATOM 670 C C . TYR A 1 82 ? -3.808 5.582 -19.196 1.00 95.88 82 TYR A C 1
ATOM 672 O O . TYR A 1 82 ? -3.517 5.678 -18.007 1.00 95.88 82 TYR A O 1
ATOM 680 N N . LEU A 1 83 ? -5.041 5.280 -19.607 1.00 95.50 83 LEU A N 1
ATOM 681 C CA . LEU A 1 83 ? -6.198 5.204 -18.713 1.00 95.50 83 LEU A CA 1
ATOM 682 C C . LEU A 1 83 ? -6.177 3.965 -17.796 1.00 95.50 83 LEU A C 1
ATOM 684 O O . LEU A 1 83 ? -5.771 2.878 -18.198 1.00 95.50 83 LEU A O 1
ATOM 688 N N . GLY A 1 84 ? -6.736 4.108 -16.589 1.00 95.44 84 GLY A N 1
ATOM 689 C CA . GLY A 1 84 ? -6.892 3.020 -15.613 1.00 95.44 84 GLY A CA 1
ATOM 690 C C . GLY A 1 84 ? -8.041 3.270 -14.637 1.00 95.44 84 GLY A C 1
ATOM 691 O O . GLY A 1 84 ? -7.831 3.513 -13.448 1.00 95.44 84 GLY A O 1
ATOM 692 N N . SER A 1 85 ? -9.277 3.273 -15.145 1.00 95.25 85 SER A N 1
ATOM 693 C CA . SER A 1 85 ? -10.461 3.662 -14.365 1.00 95.25 85 SER A CA 1
ATOM 694 C C . SER A 1 85 ? -10.725 2.768 -13.155 1.00 95.25 85 SER A C 1
ATOM 696 O O . SER A 1 85 ? -11.234 3.242 -12.145 1.00 95.25 85 SER A O 1
ATOM 698 N N . ASP A 1 86 ? -10.394 1.483 -13.235 1.00 96.44 86 ASP A N 1
ATOM 699 C CA . ASP A 1 86 ? -10.563 0.531 -12.141 1.00 96.44 86 ASP A CA 1
ATOM 700 C C . ASP A 1 86 ? -9.620 0.831 -10.967 1.00 96.44 86 ASP A C 1
ATOM 702 O O . ASP A 1 86 ? -10.065 0.875 -9.816 1.00 96.44 86 ASP A O 1
ATOM 706 N N . LEU A 1 87 ? -8.343 1.093 -11.252 1.00 95.81 87 LEU A N 1
ATOM 707 C CA . LEU A 1 87 ? -7.351 1.514 -10.273 1.00 95.81 87 LEU A CA 1
ATOM 708 C C . LEU A 1 87 ? -7.735 2.872 -9.678 1.00 95.81 87 LEU A C 1
ATOM 710 O O . LEU A 1 87 ? -7.822 2.987 -8.456 1.00 95.81 87 LEU A O 1
ATOM 714 N N . ALA A 1 88 ? -8.045 3.864 -10.518 1.00 95.12 88 ALA A N 1
ATOM 715 C CA . ALA A 1 88 ? -8.447 5.197 -10.071 1.00 95.12 88 ALA A CA 1
ATOM 716 C C . ALA A 1 88 ? -9.695 5.158 -9.173 1.00 95.12 88 ALA A C 1
ATOM 718 O O . ALA A 1 88 ? -9.689 5.706 -8.069 1.00 95.12 88 ALA A O 1
ATOM 719 N N . ALA A 1 89 ? -10.747 4.445 -9.591 1.00 95.88 89 ALA A N 1
ATOM 720 C CA . ALA A 1 89 ? -11.979 4.323 -8.817 1.00 95.88 89 ALA A CA 1
ATOM 721 C C . ALA A 1 89 ? -11.757 3.591 -7.485 1.00 95.88 8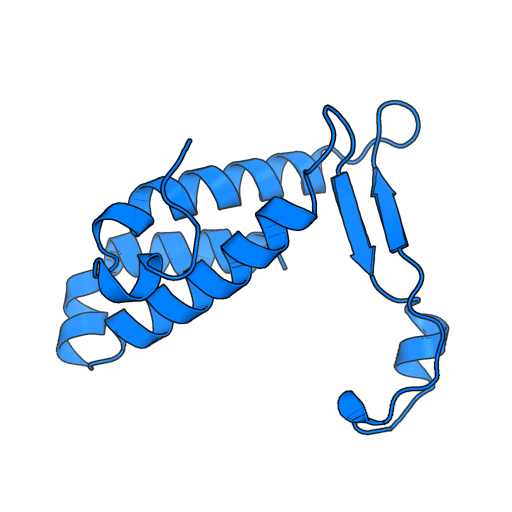9 ALA A C 1
ATOM 723 O O . ALA A 1 89 ? -12.311 3.993 -6.460 1.00 95.88 89 ALA A O 1
ATOM 724 N N . LYS A 1 90 ? -10.923 2.540 -7.460 1.00 96.38 90 LYS A N 1
ATOM 725 C CA . LYS A 1 90 ? -10.586 1.844 -6.208 1.00 96.38 90 LYS A CA 1
ATOM 726 C C . LYS A 1 90 ? -9.740 2.708 -5.276 1.00 96.38 90 LYS A C 1
ATOM 728 O O . LYS A 1 90 ? -9.967 2.662 -4.069 1.00 96.38 90 LYS A O 1
ATOM 733 N N . THR A 1 91 ? -8.813 3.507 -5.800 1.00 96.12 91 THR A N 1
ATOM 734 C CA . THR A 1 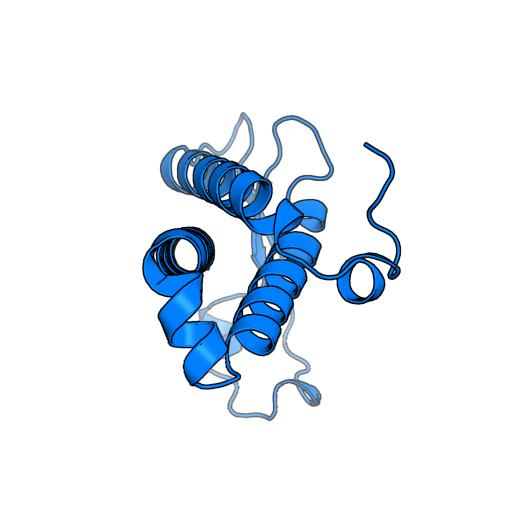91 ? -8.045 4.471 -4.999 1.00 96.12 91 THR A CA 1
ATOM 735 C C . THR A 1 91 ? -8.963 5.529 -4.388 1.00 96.12 91 THR A C 1
ATOM 737 O O . THR A 1 91 ? -8.886 5.777 -3.186 1.00 96.12 91 THR A O 1
ATOM 740 N N . ALA A 1 92 ? -9.903 6.078 -5.165 1.00 95.19 92 ALA A N 1
ATOM 741 C CA . ALA A 1 92 ? -10.911 7.006 -4.654 1.00 95.19 92 ALA A CA 1
ATOM 742 C C . ALA A 1 92 ? -11.770 6.368 -3.546 1.00 95.19 92 ALA A C 1
ATOM 744 O O . ALA A 1 92 ? -11.941 6.952 -2.476 1.00 95.19 92 ALA A O 1
ATOM 745 N N . ALA A 1 93 ? -12.239 5.131 -3.751 1.00 96.62 93 ALA A N 1
ATOM 746 C CA . ALA A 1 93 ? -12.994 4.391 -2.740 1.00 96.62 93 ALA A CA 1
ATOM 747 C C . ALA A 1 93 ? -12.174 4.129 -1.463 1.00 96.62 93 ALA A C 1
ATOM 749 O O . ALA A 1 93 ? -12.714 4.203 -0.358 1.00 96.62 93 ALA A O 1
ATOM 750 N N . ALA A 1 94 ? -10.875 3.840 -1.590 1.00 96.12 94 ALA A N 1
ATOM 751 C CA . ALA A 1 94 ? -9.972 3.718 -0.450 1.00 96.12 94 ALA A CA 1
ATOM 752 C C . ALA A 1 94 ? -9.857 5.045 0.312 1.00 96.12 94 ALA A C 1
ATOM 754 O O . ALA A 1 94 ? -10.073 5.048 1.521 1.00 96.12 94 ALA A O 1
ATOM 755 N N . PHE A 1 95 ? -9.625 6.173 -0.369 1.00 94.56 95 PHE A N 1
ATOM 756 C CA . PHE A 1 95 ? -9.580 7.489 0.278 1.00 94.56 95 PHE A CA 1
ATOM 757 C C . PHE A 1 95 ? -10.868 7.816 1.039 1.00 94.56 95 PHE A C 1
ATOM 759 O O . PHE A 1 95 ? -10.807 8.227 2.197 1.00 94.56 95 PHE A O 1
ATOM 766 N N . THR A 1 96 ? -12.033 7.569 0.434 1.00 95.69 96 THR A N 1
ATOM 767 C CA . THR A 1 96 ? -13.327 7.780 1.100 1.00 95.69 96 THR A CA 1
ATOM 768 C C . THR A 1 96 ? -13.513 6.862 2.311 1.00 95.69 96 THR A C 1
ATOM 770 O O . THR A 1 96 ? -13.978 7.300 3.361 1.00 95.69 96 THR A O 1
ATOM 773 N N . ALA A 1 97 ? -13.144 5.583 2.213 1.00 95.62 97 ALA A N 1
ATOM 774 C CA . ALA A 1 97 ? -13.269 4.662 3.342 1.00 95.62 97 ALA A CA 1
ATOM 775 C C . ALA A 1 97 ? -12.346 5.065 4.507 1.00 95.62 97 ALA A C 1
ATOM 777 O O . ALA A 1 97 ? -12.753 5.027 5.671 1.00 95.62 97 ALA A O 1
ATOM 778 N N . VAL A 1 98 ? -11.124 5.503 4.195 1.00 93.50 98 VAL A N 1
ATOM 779 C CA . VAL A 1 98 ? -10.151 5.985 5.178 1.00 93.50 98 VAL A CA 1
ATOM 780 C C . VAL A 1 98 ? -10.634 7.273 5.847 1.00 93.50 98 VAL A C 1
ATOM 782 O O . VAL A 1 98 ? -10.567 7.366 7.073 1.00 93.50 98 VAL A O 1
ATOM 785 N N . SER A 1 99 ? -11.192 8.232 5.099 1.00 92.38 99 SER A N 1
ATOM 786 C CA . SER A 1 99 ? -11.680 9.499 5.668 1.00 92.38 99 SER A CA 1
ATOM 787 C C . SER A 1 99 ? -12.805 9.304 6.690 1.00 92.38 99 SER A C 1
ATOM 789 O O . SER A 1 99 ? -12.948 10.108 7.606 1.00 92.38 99 SER A O 1
ATOM 791 N N . ILE A 1 100 ? -13.581 8.221 6.573 1.00 93.12 100 ILE A N 1
ATOM 792 C CA . ILE A 1 100 ? -14.629 7.857 7.540 1.00 93.12 100 ILE A CA 1
ATOM 793 C C . ILE A 1 100 ? -14.036 7.195 8.799 1.00 93.12 100 ILE A C 1
ATOM 795 O O . ILE A 1 100 ? -14.578 7.361 9.891 1.00 93.12 100 ILE A O 1
ATOM 799 N N . VAL A 1 101 ? -12.929 6.453 8.674 1.00 90.56 101 VAL A N 1
ATOM 800 C CA . VAL A 1 101 ? -12.253 5.790 9.808 1.00 90.56 101 VAL A CA 1
ATOM 801 C C . VAL A 1 101 ? -11.370 6.744 10.606 1.00 90.56 101 VAL A C 1
ATOM 803 O O . VAL A 1 101 ? -11.288 6.598 11.824 1.00 90.56 101 VAL A O 1
ATOM 806 N N . ILE A 1 102 ? -10.719 7.713 9.952 1.00 77.62 102 ILE A N 1
ATOM 807 C CA . ILE A 1 102 ? -9.754 8.640 10.572 1.00 77.62 102 ILE A CA 1
ATOM 808 C C . ILE A 1 102 ? -10.256 9.290 11.877 1.00 77.62 102 ILE A C 1
ATOM 810 O O . ILE A 1 102 ? -9.473 9.357 12.819 1.00 77.62 102 ILE A O 1
ATOM 814 N N . PRO A 1 103 ? -11.530 9.704 12.028 1.00 78.94 103 PRO A N 1
ATOM 815 C CA . PRO A 1 103 ? -12.031 10.238 13.298 1.00 78.94 103 PRO A CA 1
ATOM 816 C C . PRO A 1 103 ? -11.936 9.273 14.495 1.00 78.94 103 PRO A C 1
ATOM 818 O O . PRO A 1 103 ? -12.005 9.709 15.641 1.00 78.94 103 PRO A O 1
ATOM 821 N N . GLN A 1 104 ? -11.785 7.965 14.258 1.00 70.12 104 GLN A N 1
ATOM 822 C CA . GLN A 1 104 ? -11.565 6.957 15.303 1.00 70.12 104 GLN A CA 1
ATOM 823 C C . GLN A 1 104 ? -10.085 6.806 15.692 1.00 70.12 104 GLN A C 1
ATOM 825 O O . GLN A 1 104 ? -9.775 6.119 16.669 1.00 70.12 104 GLN A O 1
ATOM 830 N N . VAL A 1 105 ? -9.177 7.427 14.935 1.00 64.00 105 VAL A N 1
ATOM 831 C CA . VAL A 1 105 ? -7.732 7.390 15.152 1.00 64.00 105 VAL A CA 1
ATOM 832 C C . VAL A 1 105 ? -7.371 8.308 16.324 1.00 64.00 105 VAL A C 1
ATOM 834 O O . VAL A 1 105 ? -7.687 9.499 16.295 1.00 64.00 105 VAL A O 1
ATOM 837 N N . PRO A 1 106 ? -6.703 7.800 17.377 1.00 62.00 106 PRO A N 1
ATOM 838 C CA . PRO A 1 106 ? -6.190 8.651 18.442 1.00 62.00 106 PRO A CA 1
ATOM 839 C C . PRO A 1 106 ? -5.254 9.730 17.882 1.00 62.00 106 PRO A C 1
ATOM 841 O O . PRO A 1 106 ? -4.410 9.438 17.039 1.00 62.00 106 PRO A O 1
ATOM 844 N N . TYR A 1 107 ? -5.346 10.960 18.393 1.00 56.09 107 TYR A N 1
ATOM 845 C CA . TYR A 1 107 ? -4.583 12.112 17.885 1.00 56.09 107 TYR A CA 1
ATOM 846 C C . TYR A 1 107 ? -3.065 11.864 17.772 1.00 56.09 107 TYR A C 1
ATOM 848 O O . TYR A 1 107 ? -2.412 12.424 16.895 1.00 56.09 107 TYR A O 1
ATOM 856 N N . TRP A 1 108 ? -2.502 11.004 18.628 1.00 54.03 108 TRP A N 1
ATOM 857 C CA . TRP A 1 108 ? -1.073 10.692 18.642 1.00 54.03 108 TRP A CA 1
ATOM 858 C C . TRP A 1 108 ? -0.624 9.816 17.459 1.00 54.03 108 TRP A C 1
ATOM 860 O O . TRP A 1 108 ? 0.537 9.853 17.056 1.00 54.03 108 TRP A O 1
ATOM 870 N N . VAL A 1 109 ? -1.549 9.068 16.856 1.00 54.53 109 VAL A N 1
ATOM 871 C CA . VAL A 1 109 ? -1.308 8.342 15.603 1.00 54.53 109 VAL A CA 1
ATOM 872 C C . VAL A 1 109 ? -1.281 9.334 14.428 1.00 54.53 109 VAL A C 1
ATOM 874 O O . VAL A 1 109 ? -0.502 9.152 13.500 1.00 54.53 109 VAL A O 1
ATOM 877 N N . CYS A 1 110 ? -2.019 10.451 14.496 1.00 52.47 110 CYS A N 1
ATOM 878 C CA . CYS A 1 110 ? -2.013 11.521 13.482 1.00 52.47 110 CYS A CA 1
ATOM 879 C C . CYS A 1 110 ? -0.901 12.576 13.662 1.00 52.47 110 CYS A C 1
ATOM 881 O O . CYS A 1 110 ? -0.596 13.307 12.719 1.00 52.47 110 CYS A O 1
ATOM 883 N N . SER A 1 111 ? -0.256 12.666 14.834 1.00 50.06 111 SER A N 1
ATOM 884 C CA . SER A 1 111 ? 0.756 13.702 15.129 1.00 50.06 111 SER A CA 1
ATOM 885 C C . SER A 1 111 ? 2.075 13.576 14.349 1.00 50.06 111 SER A C 1
ATOM 887 O O . SER A 1 111 ? 2.924 14.462 14.420 1.00 50.06 111 SER A O 1
ATOM 889 N N . GLY A 1 112 ? 2.230 12.534 13.531 1.00 51.31 112 GLY A N 1
ATOM 890 C CA . GLY A 1 112 ? 3.229 12.485 12.468 1.00 51.31 112 GLY A CA 1
ATOM 891 C C . GLY A 1 112 ? 2.726 13.154 11.184 1.00 51.31 112 GLY A C 1
ATOM 892 O O . GLY A 1 112 ? 2.449 12.458 10.214 1.00 51.31 112 GLY A O 1
ATOM 893 N N . LYS A 1 113 ? 2.640 14.493 11.161 1.00 46.12 113 LYS A N 1
ATOM 894 C CA . LYS A 1 113 ? 2.610 15.316 9.929 1.00 46.12 113 LYS A CA 1
ATOM 895 C C . LYS A 1 113 ? 1.417 15.169 8.950 1.00 46.12 113 LYS A C 1
ATOM 897 O O . LYS A 1 113 ? 1.623 15.389 7.766 1.00 46.12 113 LYS A O 1
ATOM 902 N N . ILE A 1 114 ? 0.178 14.874 9.360 1.00 49.19 114 ILE A N 1
ATOM 903 C CA . ILE A 1 114 ? -0.966 14.899 8.404 1.00 49.19 114 ILE A CA 1
ATOM 904 C C . ILE A 1 114 ? -2.227 15.503 9.030 1.00 49.19 114 ILE A C 1
ATOM 906 O O . ILE A 1 114 ? -3.258 14.854 9.167 1.00 49.19 114 ILE A O 1
ATOM 910 N N . MET A 1 115 ? -2.148 16.769 9.434 1.00 38.69 115 MET A N 1
ATOM 911 C CA . MET A 1 115 ? -3.335 17.532 9.830 1.00 38.69 115 MET A CA 1
ATOM 912 C C . MET A 1 115 ? -3.207 18.980 9.345 1.00 38.69 115 MET A C 1
ATOM 914 O O . MET A 1 115 ? -3.081 19.906 10.132 1.00 38.69 115 MET A O 1
ATOM 918 N N . SER A 1 116 ? -3.146 19.137 8.024 1.00 33.47 116 SER A N 1
ATOM 919 C CA . SER A 1 116 ? -3.488 20.375 7.317 1.00 33.47 116 SER A CA 1
ATOM 920 C C . SER A 1 116 ? -3.896 19.991 5.900 1.00 33.47 116 SER A C 1
ATOM 922 O O . SER A 1 116 ? -3.061 19.932 5.000 1.00 33.47 116 SER A O 1
ATOM 924 N N . ILE A 1 117 ? -5.176 19.669 5.742 1.00 38.94 117 ILE A N 1
ATOM 925 C CA . ILE A 1 117 ? -5.928 19.883 4.506 1.00 38.94 117 ILE A CA 1
ATOM 926 C C . ILE A 1 117 ? -7.248 20.515 4.934 1.00 38.94 117 ILE A C 1
ATOM 928 O O . ILE A 1 117 ? -7.806 20.015 5.941 1.00 38.94 117 ILE A O 1
#

Radius of gyration: 16.46 Å; chains: 1; bounding box: 38×35×45 Å